Protein AF-A0AA90R0M8-F1 (afdb_monomer_lite)

Structure (mmCIF, N/CA/C/O backbone):
data_AF-A0AA90R0M8-F1
#
_entry.id   AF-A0AA90R0M8-F1
#
loop_
_atom_site.group_PDB
_atom_site.id
_atom_site.type_symbol
_atom_site.label_atom_id
_atom_site.label_alt_id
_atom_site.label_comp_id
_atom_site.label_asym_id
_atom_site.label_entity_id
_atom_site.label_seq_id
_atom_site.pdbx_PDB_ins_code
_atom_site.Cartn_x
_atom_site.Cartn_y
_atom_site.Cartn_z
_atom_site.occupancy
_atom_site.B_iso_or_equiv
_atom_site.auth_seq_id
_atom_site.auth_comp_id
_atom_site.auth_asym_id
_atom_site.auth_atom_id
_atom_site.pdbx_PDB_model_num
ATOM 1 N N . MET A 1 1 ? 25.180 13.025 -12.040 1.00 35.44 1 MET A N 1
ATOM 2 C CA . MET A 1 1 ? 23.880 13.110 -11.343 1.00 35.44 1 MET A CA 1
ATOM 3 C C . MET A 1 1 ? 22.898 12.330 -12.193 1.00 35.44 1 MET A C 1
ATOM 5 O O . MET A 1 1 ? 22.703 12.721 -13.335 1.00 35.44 1 MET A O 1
ATOM 9 N N . SER A 1 2 ? 22.403 11.183 -11.720 1.00 43.75 2 SER A N 1
ATOM 10 C CA . SER A 1 2 ? 21.366 10.444 -12.455 1.00 43.75 2 SER A CA 1
ATOM 11 C C . SER A 1 2 ? 20.156 11.359 -12.592 1.00 43.75 2 SER A C 1
ATOM 13 O O . SER A 1 2 ? 19.743 11.952 -11.593 1.00 43.75 2 SER A O 1
ATOM 15 N N . ALA A 1 3 ? 19.634 11.524 -13.806 1.00 61.41 3 ALA A N 1
ATOM 16 C CA . ALA A 1 3 ? 18.380 12.233 -14.014 1.00 61.41 3 ALA A CA 1
ATOM 17 C C . ALA A 1 3 ? 17.300 11.603 -13.115 1.00 61.41 3 ALA A C 1
ATOM 19 O O . ALA A 1 3 ? 17.295 10.386 -12.912 1.00 61.41 3 ALA A O 1
ATOM 20 N N . ALA A 1 4 ? 16.441 12.434 -12.520 1.00 82.12 4 ALA A N 1
ATOM 21 C CA . ALA A 1 4 ? 15.306 11.942 -11.750 1.00 82.12 4 ALA A CA 1
ATOM 22 C C . ALA A 1 4 ? 14.448 11.039 -12.649 1.00 82.12 4 ALA A C 1
ATOM 24 O O . ALA A 1 4 ? 14.211 11.386 -13.805 1.00 82.12 4 ALA A O 1
ATOM 25 N N . ASN A 1 5 ? 14.009 9.889 -12.129 1.00 84.56 5 ASN A N 1
ATOM 26 C CA . ASN A 1 5 ? 13.200 8.938 -12.886 1.00 84.56 5 ASN A CA 1
ATOM 27 C C . ASN A 1 5 ? 11.913 9.633 -13.385 1.00 84.56 5 ASN A C 1
ATOM 29 O O . ASN A 1 5 ? 11.114 10.072 -12.551 1.00 84.56 5 ASN A O 1
ATOM 33 N N . PRO A 1 6 ? 11.683 9.736 -14.708 1.00 88.38 6 PRO A N 1
ATOM 34 C CA . PRO A 1 6 ? 10.566 10.499 -15.270 1.00 88.38 6 PRO A CA 1
ATOM 35 C C . PRO A 1 6 ? 9.194 9.896 -14.940 1.00 88.38 6 PRO A C 1
ATOM 37 O O . PRO A 1 6 ? 8.172 10.573 -15.061 1.00 88.38 6 PRO A O 1
ATOM 40 N N . HIS A 1 7 ? 9.156 8.630 -14.526 1.00 90.12 7 HIS A N 1
ATOM 41 C CA . HIS A 1 7 ? 7.937 7.913 -14.161 1.00 90.12 7 HIS A CA 1
ATOM 42 C C . HIS A 1 7 ? 7.605 7.999 -12.670 1.00 90.12 7 HIS A C 1
ATOM 44 O O . HIS A 1 7 ? 6.537 7.542 -12.266 1.00 90.12 7 HIS A O 1
ATOM 50 N N . PHE A 1 8 ? 8.485 8.588 -11.855 1.00 90.50 8 PHE A N 1
ATOM 51 C CA . PHE A 1 8 ? 8.239 8.797 -10.434 1.00 90.50 8 PHE A CA 1
ATOM 52 C C . PHE A 1 8 ? 7.763 10.230 -10.170 1.00 90.50 8 PHE A C 1
ATOM 54 O O . PHE A 1 8 ? 8.551 11.168 -10.047 1.00 90.50 8 PHE A O 1
ATOM 61 N N . HIS A 1 9 ? 6.446 10.404 -10.087 1.00 88.62 9 HIS A N 1
ATOM 62 C CA . HIS A 1 9 ? 5.800 11.697 -9.867 1.00 88.62 9 HIS A CA 1
ATOM 63 C C . HIS A 1 9 ? 4.518 11.531 -9.044 1.00 88.62 9 HIS A C 1
ATOM 65 O O . HIS A 1 9 ? 3.974 10.434 -8.974 1.00 88.62 9 HIS A O 1
ATOM 71 N N . ARG A 1 10 ? 3.970 12.622 -8.488 1.00 89.19 10 ARG A N 1
ATOM 72 C CA . ARG A 1 10 ? 2.704 12.600 -7.715 1.00 89.19 10 ARG A CA 1
ATOM 73 C C . ARG A 1 10 ? 2.757 11.625 -6.533 1.00 89.19 10 ARG A C 1
ATOM 75 O O . ARG A 1 10 ? 1.949 10.705 -6.393 1.00 89.19 10 ARG A O 1
ATOM 82 N N . ILE A 1 11 ? 3.772 11.816 -5.695 1.00 89.12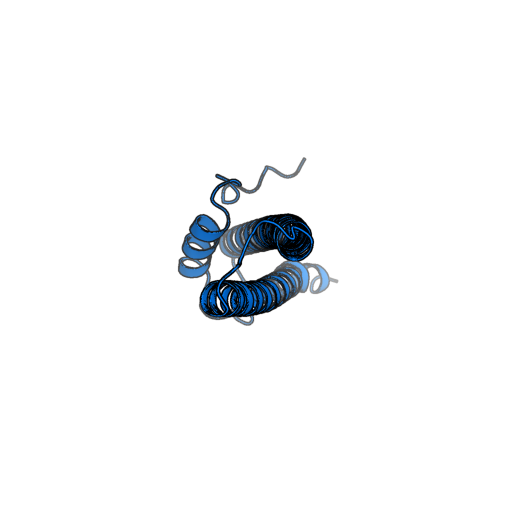 11 ILE A N 1
ATOM 83 C CA . ILE A 1 11 ? 4.112 10.965 -4.547 1.00 89.12 11 ILE A CA 1
ATOM 84 C C . ILE A 1 11 ? 2.920 10.826 -3.585 1.00 89.12 11 ILE A C 1
ATOM 86 O O . ILE A 1 11 ? 2.670 9.748 -3.048 1.00 89.12 11 ILE A O 1
ATOM 90 N N . GLU A 1 12 ? 2.123 11.881 -3.437 1.00 88.88 12 GLU A N 1
ATOM 91 C CA . GLU A 1 12 ? 0.912 11.937 -2.615 1.00 88.88 12 GLU A CA 1
ATOM 92 C C . GLU A 1 12 ? -0.203 10.988 -3.084 1.00 88.88 12 GLU A C 1
ATOM 94 O O . GLU A 1 12 ? -1.098 10.643 -2.313 1.00 88.88 12 GLU A O 1
ATOM 99 N N . ARG A 1 13 ? -0.137 10.519 -4.335 1.00 91.12 13 ARG A N 1
ATOM 100 C CA . ARG A 1 13 ? -1.083 9.567 -4.932 1.00 91.12 13 ARG A CA 1
ATOM 101 C C . ARG A 1 13 ? -0.460 8.192 -5.149 1.00 91.12 13 ARG A C 1
ATOM 103 O O . ARG A 1 13 ? -0.913 7.451 -6.021 1.00 91.12 13 ARG A O 1
ATOM 110 N N . ALA A 1 14 ? 0.543 7.826 -4.351 1.00 92.75 14 ALA A N 1
ATOM 111 C CA . ALA A 1 14 ? 1.309 6.593 -4.525 1.00 92.75 14 ALA A CA 1
ATOM 112 C C . ALA A 1 14 ? 0.488 5.312 -4.792 1.00 92.75 14 ALA A C 1
ATOM 114 O O . ALA A 1 14 ? 0.867 4.592 -5.712 1.00 92.75 14 ALA A O 1
ATOM 115 N N . PRO A 1 15 ? -0.646 5.026 -4.114 1.00 91.69 15 PRO A N 1
ATOM 116 C CA . PRO A 1 15 ? -1.450 3.836 -4.423 1.00 91.69 15 PRO A CA 1
ATOM 117 C C . PRO A 1 15 ? -2.003 3.845 -5.852 1.00 91.69 15 PRO A C 1
ATOM 119 O O . PRO A 1 15 ? -2.021 2.827 -6.543 1.00 91.69 15 PRO A O 1
ATOM 122 N N . TYR A 1 16 ? -2.460 5.017 -6.297 1.00 93.25 16 TYR A N 1
ATOM 123 C CA . TYR A 1 16 ? -3.033 5.209 -7.622 1.00 93.25 16 TYR A CA 1
ATOM 124 C C . TYR A 1 16 ? -1.951 5.109 -8.701 1.00 93.25 16 TYR A C 1
ATOM 126 O O . TYR A 1 16 ? -2.109 4.354 -9.659 1.00 93.25 16 TYR A O 1
ATOM 134 N N . GLU A 1 17 ? -0.840 5.827 -8.520 1.00 95.19 17 GLU A N 1
ATOM 135 C CA . GLU A 1 17 ? 0.271 5.829 -9.478 1.00 95.19 17 GLU A CA 1
ATOM 136 C C . GLU A 1 17 ? 0.926 4.441 -9.574 1.00 95.19 17 GLU A C 1
ATOM 138 O O . GLU A 1 17 ? 1.184 3.966 -10.680 1.00 95.19 17 GLU A O 1
ATOM 143 N N . LEU A 1 18 ? 1.068 3.718 -8.454 1.00 94.12 18 LEU A N 1
ATOM 144 C CA . LEU A 1 18 ? 1.492 2.314 -8.452 1.00 94.12 18 LEU A CA 1
ATOM 145 C C . LEU A 1 18 ? 0.585 1.455 -9.342 1.00 94.12 18 LEU A C 1
ATOM 147 O O . LEU A 1 18 ? 1.070 0.724 -10.205 1.00 94.12 18 LEU A O 1
ATOM 151 N N . GLY A 1 19 ? -0.735 1.571 -9.180 1.00 92.00 19 GLY A N 1
ATOM 152 C CA . GLY A 1 19 ? -1.698 0.845 -10.008 1.00 92.00 19 GLY A CA 1
ATOM 153 C C . GLY A 1 19 ? -1.601 1.192 -11.498 1.00 92.00 19 GLY A C 1
ATOM 154 O O . GLY A 1 19 ? -1.786 0.316 -12.343 1.00 92.00 19 GLY A O 1
ATOM 155 N N . CYS A 1 20 ? -1.291 2.444 -11.838 1.00 93.62 20 CYS A N 1
ATOM 156 C CA . CYS A 1 20 ? -1.047 2.865 -13.218 1.00 93.62 20 CYS A CA 1
ATOM 157 C C . CYS A 1 20 ? 0.247 2.267 -13.789 1.00 93.62 20 CYS A C 1
ATOM 159 O O . CYS A 1 20 ? 0.246 1.803 -14.931 1.00 93.62 20 CYS A O 1
ATOM 161 N N . LEU A 1 21 ? 1.328 2.241 -13.008 1.00 93.88 21 LEU A N 1
ATOM 162 C CA . LEU A 1 21 ? 2.624 1.700 -13.427 1.00 93.88 21 LEU A CA 1
ATOM 163 C C . LEU A 1 21 ? 2.580 0.181 -13.614 1.00 93.88 21 LEU A C 1
ATOM 165 O O . LEU A 1 21 ? 3.051 -0.318 -14.634 1.00 93.88 21 LEU A O 1
ATOM 169 N N . LEU A 1 22 ? 1.931 -0.551 -12.703 1.00 90.69 22 LEU A N 1
ATOM 170 C CA . LEU A 1 22 ? 1.782 -2.010 -12.804 1.00 90.69 22 LEU A CA 1
ATOM 171 C C . LEU A 1 22 ? 1.066 -2.455 -14.087 1.00 90.69 22 LEU A C 1
ATOM 173 O O . LEU A 1 22 ? 1.359 -3.524 -14.609 1.00 90.69 22 LEU A O 1
ATOM 177 N N . ARG A 1 23 ? 0.161 -1.634 -14.635 1.00 90.88 23 ARG A N 1
ATOM 178 C CA . ARG A 1 23 ? -0.510 -1.920 -15.919 1.00 90.88 23 ARG A CA 1
ATOM 179 C C . ARG A 1 23 ? 0.392 -1.728 -17.137 1.00 90.88 23 ARG A C 1
ATOM 181 O O . ARG A 1 23 ? 0.058 -2.221 -18.209 1.00 90.88 23 ARG A O 1
ATOM 188 N N . ARG A 1 24 ? 1.473 -0.959 -16.992 1.00 90.62 24 ARG A N 1
ATOM 189 C CA . ARG A 1 24 ? 2.446 -0.665 -18.055 1.00 90.62 24 ARG A CA 1
ATOM 190 C C . ARG A 1 24 ? 3.644 -1.611 -18.016 1.00 90.62 24 ARG A C 1
ATOM 192 O O . ARG A 1 24 ? 4.355 -1.722 -19.009 1.00 90.62 24 ARG A O 1
ATOM 199 N N . LEU A 1 25 ? 3.868 -2.268 -16.881 1.00 88.31 25 LEU A N 1
ATOM 200 C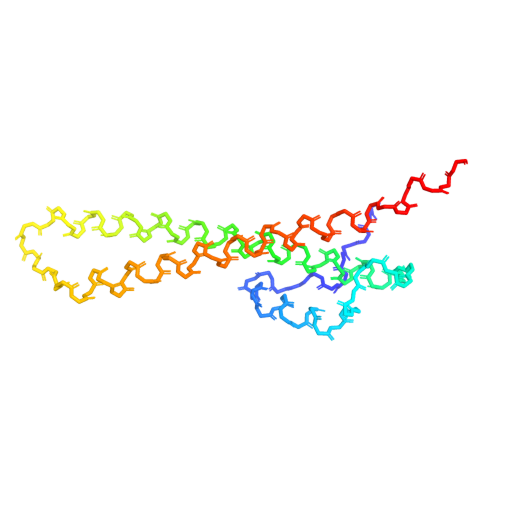 CA . LEU A 1 25 ? 4.904 -3.278 -16.725 1.00 88.31 25 LEU A CA 1
ATOM 201 C C . LEU A 1 25 ? 4.518 -4.590 -17.420 1.00 88.31 25 LEU A C 1
ATOM 203 O O . LEU A 1 25 ? 3.330 -4.902 -17.555 1.00 88.31 25 LEU A O 1
ATOM 207 N N . PRO A 1 26 ? 5.512 -5.380 -17.861 1.00 84.94 26 PRO A N 1
ATOM 208 C CA . PRO A 1 26 ? 5.252 -6.727 -18.336 1.00 84.94 26 PRO A CA 1
ATOM 209 C C . PRO A 1 26 ? 4.644 -7.574 -17.215 1.00 84.94 26 PRO A C 1
ATOM 211 O O . PRO A 1 26 ? 4.881 -7.352 -16.028 1.00 84.94 26 PRO A O 1
ATOM 214 N N . ARG A 1 27 ? 3.864 -8.587 -17.605 1.00 80.44 27 ARG A N 1
ATOM 215 C CA . ARG A 1 27 ? 3.171 -9.478 -16.662 1.00 80.44 27 ARG A CA 1
ATOM 216 C C . ARG A 1 27 ? 4.131 -10.229 -15.734 1.00 80.44 27 ARG A C 1
ATOM 218 O O . ARG A 1 27 ? 3.745 -10.578 -14.623 1.00 80.44 27 ARG A O 1
ATOM 225 N N . TYR A 1 28 ? 5.348 -10.477 -16.204 1.00 79.00 28 TYR A N 1
ATOM 226 C CA . TYR A 1 28 ? 6.415 -11.132 -15.463 1.00 79.00 28 TYR A CA 1
ATOM 227 C C . TYR A 1 28 ? 7.682 -10.293 -15.604 1.00 79.00 28 TYR A C 1
ATOM 229 O O . TYR A 1 28 ? 8.034 -9.896 -16.713 1.00 79.00 28 TYR A O 1
ATOM 237 N N . LEU A 1 29 ? 8.351 -10.023 -14.483 1.00 74.69 29 LEU A N 1
ATOM 238 C CA . LEU A 1 29 ? 9.629 -9.303 -14.459 1.00 74.69 29 LEU A CA 1
ATOM 239 C C . LEU A 1 29 ? 10.831 -10.231 -14.710 1.00 74.69 29 LEU A C 1
ATOM 241 O O . LEU A 1 29 ? 11.964 -9.765 -14.755 1.00 74.69 29 LEU A O 1
ATOM 245 N N . SER A 1 30 ? 10.588 -11.538 -14.837 1.00 70.38 30 SER A N 1
ATOM 246 C CA . SER A 1 30 ? 11.602 -12.589 -14.760 1.00 70.38 30 SER A CA 1
ATOM 247 C C . SER A 1 30 ? 12.168 -13.085 -16.099 1.00 70.38 30 SER A C 1
ATOM 249 O O . SER A 1 30 ? 13.186 -13.767 -16.046 1.00 70.38 30 SER A O 1
ATOM 251 N N . ASP A 1 31 ? 11.567 -12.770 -17.258 1.00 65.12 31 ASP A N 1
ATOM 252 C CA . ASP A 1 31 ? 12.112 -13.052 -18.612 1.00 65.12 31 ASP A CA 1
ATOM 253 C C . ASP A 1 31 ? 11.140 -12.540 -19.712 1.00 65.12 31 ASP A C 1
ATOM 255 O O . ASP A 1 31 ? 9.929 -12.755 -19.553 1.00 65.12 31 ASP A O 1
ATOM 259 N N . PRO A 1 32 ? 11.572 -11.931 -20.846 1.00 68.88 32 PRO A N 1
ATOM 260 C CA . PRO A 1 32 ? 12.933 -11.532 -21.232 1.00 68.88 32 PRO A CA 1
ATOM 261 C C . PRO A 1 32 ? 13.465 -10.322 -20.451 1.00 68.88 32 PRO A C 1
ATOM 263 O O . PRO A 1 32 ? 12.710 -9.649 -19.751 1.00 68.88 32 PRO A O 1
ATOM 266 N N . ALA A 1 33 ? 14.770 -10.053 -20.605 1.00 75.31 33 ALA A N 1
ATOM 267 C CA . ALA A 1 33 ? 15.469 -8.871 -20.093 1.00 75.31 33 ALA A CA 1
ATOM 268 C C . ALA A 1 33 ? 14.621 -7.597 -20.242 1.00 75.31 33 ALA A C 1
ATOM 270 O O . ALA A 1 33 ? 14.178 -7.259 -21.345 1.00 75.31 33 ALA A O 1
ATOM 271 N N . LEU A 1 34 ? 14.395 -6.891 -19.130 1.00 81.25 34 LEU A N 1
ATOM 272 C CA . LEU A 1 34 ? 13.616 -5.653 -19.133 1.00 81.25 34 LEU A CA 1
ATOM 273 C C . LEU A 1 34 ? 14.315 -4.613 -20.014 1.00 81.25 34 LEU A C 1
ATOM 275 O O . LEU A 1 34 ? 15.533 -4.454 -19.930 1.00 81.25 34 LEU A O 1
ATOM 279 N N . THR A 1 35 ? 13.564 -3.865 -20.817 1.00 87.81 35 THR A N 1
ATOM 280 C CA . THR A 1 35 ? 14.101 -2.668 -21.477 1.00 87.81 35 THR A CA 1
ATOM 281 C C . THR A 1 35 ? 14.464 -1.606 -20.437 1.00 87.81 35 THR A C 1
ATOM 283 O O . THR A 1 35 ? 13.996 -1.648 -19.297 1.00 87.81 35 THR A O 1
ATOM 286 N N . ASP A 1 36 ? 15.270 -0.615 -20.816 1.00 87.25 36 ASP A N 1
ATOM 287 C CA . ASP A 1 36 ? 15.623 0.474 -19.897 1.00 87.25 36 ASP A CA 1
ATOM 288 C C . ASP A 1 36 ? 14.385 1.261 -19.438 1.00 87.25 36 ASP A C 1
ATOM 290 O O . ASP A 1 36 ? 14.245 1.539 -18.250 1.00 87.25 36 ASP A O 1
ATOM 294 N N . GLU A 1 37 ? 13.417 1.495 -20.331 1.00 89.50 37 GLU A N 1
ATOM 295 C CA . GLU A 1 37 ? 12.120 2.082 -19.961 1.00 89.50 37 GLU A CA 1
ATOM 296 C C . GLU A 1 37 ? 11.363 1.197 -18.956 1.00 89.50 37 GLU A C 1
ATOM 298 O O . GLU A 1 37 ? 10.816 1.688 -17.970 1.00 89.50 37 GLU A O 1
ATOM 303 N N . GLN A 1 38 ? 11.350 -0.125 -19.149 1.00 89.62 38 GLN A N 1
ATOM 304 C CA . GLN A 1 38 ? 10.698 -1.038 -18.208 1.00 89.62 38 GLN A CA 1
ATOM 305 C C . GLN A 1 38 ? 11.400 -1.069 -16.847 1.00 89.62 38 GLN A C 1
ATOM 307 O O . GLN A 1 38 ? 10.722 -1.179 -15.825 1.00 89.62 38 GLN A O 1
ATOM 312 N N . ARG A 1 39 ? 12.729 -0.923 -16.808 1.00 88.75 39 ARG A N 1
ATOM 313 C CA . ARG A 1 39 ? 13.485 -0.758 -15.558 1.00 88.75 39 ARG A CA 1
ATOM 314 C C . ARG A 1 39 ? 13.130 0.544 -14.852 1.00 88.75 39 ARG A C 1
ATOM 316 O O . ARG A 1 39 ? 12.928 0.531 -13.641 1.00 88.75 39 ARG A O 1
ATOM 323 N N . GLU A 1 40 ? 13.007 1.649 -15.583 1.00 91.50 40 GLU A N 1
ATOM 324 C CA . GLU A 1 40 ? 12.572 2.927 -15.012 1.00 91.50 40 GLU A CA 1
ATOM 325 C C . GLU A 1 40 ? 11.133 2.847 -14.480 1.00 91.50 40 GLU A C 1
ATOM 327 O O . GLU A 1 40 ? 10.863 3.292 -13.362 1.00 91.50 40 GLU A O 1
ATOM 332 N N . LEU A 1 41 ? 10.215 2.213 -15.213 1.00 93.00 41 LEU A N 1
ATOM 333 C CA . LEU A 1 41 ? 8.845 1.969 -14.747 1.00 93.00 41 LEU A CA 1
ATOM 334 C C . LEU A 1 41 ? 8.813 1.089 -13.494 1.00 93.00 41 LEU A C 1
ATOM 336 O O . LEU A 1 41 ? 8.067 1.382 -12.557 1.00 93.00 41 LEU A O 1
ATOM 340 N N . ALA A 1 42 ? 9.628 0.033 -13.460 1.00 91.19 42 ALA A N 1
ATOM 341 C CA . ALA A 1 42 ? 9.725 -0.863 -12.318 1.00 91.19 42 ALA A CA 1
ATOM 342 C C . ALA A 1 42 ? 10.287 -0.118 -11.102 1.00 91.19 42 ALA A C 1
ATOM 344 O O . ALA A 1 42 ? 9.697 -0.189 -10.028 1.00 91.19 42 ALA A O 1
ATOM 345 N N . ALA A 1 43 ? 11.346 0.680 -11.276 1.00 91.69 43 ALA A N 1
ATOM 346 C CA . ALA A 1 43 ? 11.923 1.494 -10.207 1.00 91.69 43 ALA A CA 1
ATOM 347 C C . ALA A 1 43 ? 10.894 2.481 -9.642 1.00 91.69 43 ALA A C 1
ATOM 349 O O . ALA A 1 43 ? 10.723 2.583 -8.427 1.00 91.69 43 ALA A O 1
ATOM 350 N N . ALA A 1 44 ? 10.154 3.171 -10.514 1.00 93.69 44 ALA A N 1
ATOM 351 C CA . ALA A 1 44 ? 9.092 4.079 -10.093 1.00 93.69 44 ALA A CA 1
ATOM 352 C C . ALA A 1 44 ? 7.989 3.339 -9.316 1.00 93.69 44 ALA A C 1
ATOM 354 O O . ALA A 1 44 ? 7.530 3.831 -8.283 1.00 93.69 44 ALA A O 1
ATOM 355 N N . ALA A 1 45 ? 7.601 2.136 -9.757 1.00 93.69 45 ALA A N 1
ATOM 356 C CA . ALA A 1 45 ? 6.639 1.299 -9.044 1.00 93.69 45 ALA A CA 1
ATOM 357 C C . ALA A 1 45 ? 7.172 0.885 -7.663 1.00 93.69 45 ALA A C 1
ATOM 359 O O . ALA A 1 45 ? 6.449 0.997 -6.673 1.00 93.69 45 ALA A O 1
ATOM 360 N N . GLY A 1 46 ? 8.445 0.494 -7.569 1.00 92.50 46 GLY A N 1
ATOM 361 C CA . GLY A 1 46 ? 9.120 0.198 -6.306 1.00 92.50 46 GLY A CA 1
ATOM 362 C C . GLY A 1 46 ? 9.117 1.389 -5.345 1.00 92.50 46 GLY A C 1
ATOM 363 O O . GLY A 1 46 ? 8.783 1.228 -4.170 1.00 92.50 46 GLY A O 1
ATOM 364 N N . HIS A 1 47 ? 9.405 2.596 -5.838 1.00 93.38 47 HIS A N 1
ATOM 365 C CA . HIS A 1 47 ? 9.359 3.817 -5.030 1.00 93.38 47 HIS A CA 1
ATOM 366 C C . HIS A 1 47 ? 7.939 4.166 -4.565 1.00 93.38 47 HIS A C 1
ATOM 368 O O . HIS A 1 47 ? 7.746 4.506 -3.397 1.00 93.38 47 HIS A O 1
ATOM 374 N N . HIS A 1 48 ? 6.929 4.042 -5.431 1.00 94.88 48 HIS A N 1
ATOM 375 C CA . HIS A 1 48 ? 5.537 4.252 -5.029 1.00 94.88 48 HIS A CA 1
ATOM 376 C C . HIS A 1 48 ? 5.052 3.198 -4.027 1.00 94.88 48 HIS A C 1
ATOM 378 O O . HIS A 1 48 ? 4.358 3.557 -3.077 1.00 94.88 48 HIS A O 1
ATOM 384 N N . ALA A 1 49 ? 5.445 1.931 -4.182 1.00 93.88 49 ALA A N 1
ATOM 385 C CA . ALA A 1 49 ? 5.132 0.881 -3.217 1.00 93.88 49 ALA A CA 1
ATOM 386 C C . ALA A 1 49 ? 5.750 1.180 -1.844 1.00 93.88 49 ALA A C 1
ATOM 388 O O . ALA A 1 49 ? 5.043 1.144 -0.840 1.00 93.88 49 ALA A O 1
ATOM 389 N N . SER A 1 50 ? 7.026 1.574 -1.808 1.00 92.50 50 SER A N 1
ATOM 390 C CA . SER A 1 50 ? 7.718 1.971 -0.576 1.00 92.50 50 SER A CA 1
ATOM 391 C C . SER A 1 50 ? 7.055 3.179 0.102 1.00 92.50 50 SER A C 1
ATOM 393 O O . SER A 1 50 ? 6.732 3.131 1.292 1.00 92.50 50 SER A O 1
ATOM 395 N N . ASN A 1 51 ? 6.745 4.234 -0.660 1.00 92.25 51 ASN A N 1
ATOM 396 C CA . ASN A 1 51 ? 6.062 5.413 -0.124 1.00 92.25 51 ASN A CA 1
ATOM 397 C C . ASN A 1 51 ? 4.651 5.091 0.400 1.00 92.25 51 ASN A C 1
ATOM 399 O O . ASN A 1 51 ? 4.219 5.619 1.430 1.00 92.25 51 ASN A O 1
ATOM 403 N N . TYR A 1 52 ? 3.929 4.204 -0.290 1.00 93.56 52 TYR A N 1
ATOM 404 C CA . TYR A 1 52 ? 2.616 3.764 0.160 1.00 93.56 52 TYR A CA 1
ATOM 405 C C . TYR A 1 52 ? 2.718 2.947 1.454 1.00 93.56 52 TYR A C 1
ATOM 407 O O . TYR A 1 52 ? 1.997 3.242 2.408 1.00 93.56 52 TYR A O 1
ATOM 415 N N . SER A 1 53 ? 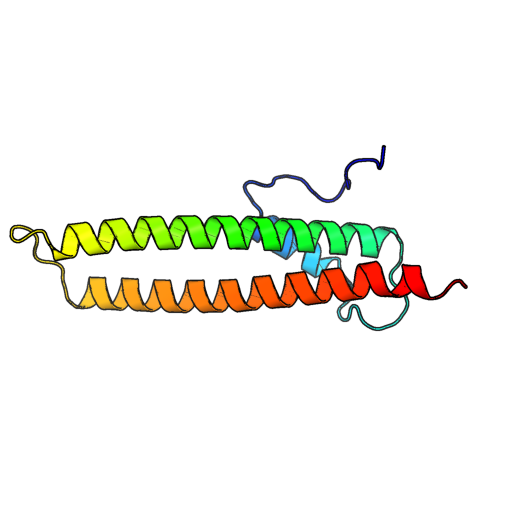3.660 2.005 1.543 1.00 93.06 53 SER A N 1
ATOM 416 C CA . SER A 1 53 ? 3.914 1.246 2.772 1.00 93.06 53 SER A CA 1
ATOM 417 C C . SER A 1 53 ? 4.230 2.156 3.958 1.00 93.06 53 SER A C 1
ATOM 419 O O . SER A 1 53 ? 3.636 2.002 5.025 1.00 93.06 53 SER A O 1
ATOM 421 N N . ALA A 1 54 ? 5.109 3.146 3.775 1.00 91.56 54 ALA A N 1
ATOM 422 C CA . ALA A 1 54 ? 5.441 4.111 4.822 1.00 91.56 54 ALA A CA 1
ATOM 423 C C . ALA A 1 54 ? 4.202 4.893 5.297 1.00 91.56 54 ALA A C 1
ATOM 425 O O . ALA A 1 54 ? 3.971 5.038 6.498 1.00 91.56 54 ALA A O 1
ATOM 426 N N . SER A 1 55 ? 3.366 5.335 4.354 1.00 90.94 55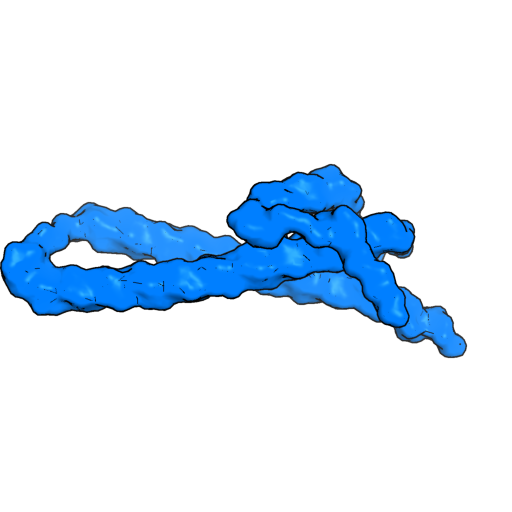 SER A N 1
ATOM 427 C CA . SER A 1 55 ? 2.129 6.064 4.657 1.00 90.94 55 SER A CA 1
ATOM 428 C C . SER A 1 55 ? 1.112 5.197 5.408 1.00 90.94 55 SER A C 1
ATOM 430 O O . SER A 1 55 ? 0.481 5.667 6.356 1.00 90.94 55 SER A O 1
ATOM 432 N N . LEU A 1 56 ? 0.969 3.922 5.026 1.00 92.12 56 LEU A N 1
ATOM 433 C CA . LEU A 1 56 ? 0.088 2.973 5.712 1.00 92.12 56 LEU A CA 1
ATOM 434 C C . LEU A 1 56 ? 0.558 2.675 7.135 1.00 92.12 56 LEU A C 1
ATOM 436 O O . LEU A 1 56 ? -0.270 2.643 8.043 1.00 92.12 56 LEU A O 1
ATOM 440 N N . LEU A 1 57 ? 1.864 2.491 7.346 1.00 92.06 57 LEU A N 1
ATOM 441 C CA . LEU A 1 57 ? 2.430 2.272 8.679 1.00 92.06 57 LEU A CA 1
ATOM 442 C C . LEU A 1 57 ? 2.179 3.471 9.598 1.00 92.06 57 LEU A C 1
ATOM 444 O O . LEU A 1 57 ? 1.667 3.293 10.702 1.00 92.06 57 LEU A O 1
ATOM 448 N N . ALA A 1 58 ? 2.452 4.689 9.122 1.00 90.44 58 ALA A N 1
ATOM 449 C CA . ALA A 1 58 ? 2.175 5.907 9.883 1.00 90.44 58 ALA A CA 1
ATOM 450 C C . ALA A 1 58 ? 0.674 6.063 10.199 1.00 90.44 58 ALA A C 1
ATOM 452 O O . ALA A 1 58 ? 0.296 6.438 11.314 1.00 90.44 58 ALA A O 1
ATOM 453 N N . GLY A 1 59 ? -0.194 5.737 9.235 1.00 90.06 59 GLY A N 1
ATOM 454 C CA . GLY A 1 59 ? -1.645 5.733 9.419 1.00 90.06 59 GLY A CA 1
ATOM 455 C C . GLY A 1 59 ? -2.111 4.718 10.466 1.00 90.06 59 GLY A C 1
ATOM 456 O O . GLY A 1 59 ? -2.905 5.071 11.338 1.00 90.06 59 GLY A O 1
ATOM 457 N N . LEU A 1 60 ? -1.585 3.490 10.428 1.00 92.31 60 LEU A N 1
ATOM 458 C CA . LEU A 1 60 ? -1.874 2.440 11.411 1.00 92.31 60 LEU A CA 1
ATOM 459 C C . LEU A 1 60 ? -1.427 2.832 12.821 1.00 92.31 60 LEU A C 1
ATOM 461 O O . LEU A 1 60 ? -2.165 2.607 13.777 1.00 92.31 60 LEU A O 1
ATOM 465 N N . GLU A 1 61 ? -0.255 3.449 12.956 1.00 89.31 61 GLU A N 1
ATOM 466 C CA . GLU A 1 61 ? 0.246 3.925 14.246 1.00 89.31 61 GLU A CA 1
ATOM 467 C C . GLU A 1 61 ? -0.661 5.021 14.832 1.00 89.31 61 GLU A C 1
ATOM 469 O O . GLU A 1 61 ? -1.024 4.987 16.010 1.00 89.31 61 GLU A O 1
ATOM 474 N N . SER A 1 62 ? -1.082 5.972 13.992 1.00 91.25 62 SER A N 1
ATOM 475 C CA . SER A 1 62 ? -2.019 7.027 14.387 1.00 91.25 62 SER A CA 1
ATOM 476 C C . SER A 1 62 ? -3.384 6.464 14.784 1.00 91.25 62 SER A C 1
ATOM 478 O O . SER A 1 62 ? -3.918 6.815 15.837 1.00 91.25 62 SER A O 1
ATOM 480 N N . LEU A 1 63 ? -3.917 5.534 13.990 1.00 90.81 63 LEU A N 1
ATOM 481 C CA . LEU A 1 63 ? -5.165 4.839 14.285 1.00 90.81 63 LEU A CA 1
ATOM 482 C C . LEU A 1 63 ? -5.080 4.075 15.613 1.00 90.81 63 LEU A C 1
ATOM 484 O O . LEU A 1 63 ? -5.992 4.174 16.430 1.00 90.81 63 LEU A O 1
ATOM 488 N N . GLY A 1 64 ? -3.973 3.371 15.861 1.00 87.62 64 GLY A N 1
ATOM 489 C CA . GLY A 1 64 ? -3.731 2.667 17.119 1.00 87.62 64 GLY A CA 1
ATOM 490 C C . GLY A 1 64 ? -3.796 3.598 18.330 1.00 87.62 64 GLY A C 1
ATOM 491 O O . GLY A 1 64 ? -4.462 3.275 19.313 1.00 87.62 64 GLY A O 1
ATOM 492 N N . ARG A 1 65 ? -3.187 4.790 18.243 1.00 89.19 65 ARG A N 1
ATOM 493 C CA . ARG A 1 65 ? -3.282 5.812 19.302 1.00 89.19 65 ARG A CA 1
ATOM 494 C C . ARG A 1 65 ? -4.715 6.290 19.533 1.00 89.19 65 ARG A C 1
ATOM 496 O O . ARG A 1 65 ? -5.116 6.439 20.684 1.00 89.19 65 ARG A O 1
ATOM 503 N N . VAL A 1 66 ? -5.480 6.519 18.465 1.00 88.81 66 VAL A N 1
ATOM 504 C CA . VAL A 1 66 ? -6.885 6.954 18.564 1.00 88.81 66 VAL A CA 1
ATOM 505 C C . VAL A 1 66 ? -7.744 5.877 19.223 1.00 88.81 66 VAL A C 1
ATOM 507 O O . VAL A 1 66 ? -8.479 6.183 20.159 1.00 88.81 66 VAL A O 1
ATOM 510 N N . ILE A 1 67 ? -7.615 4.618 18.793 1.00 87.56 67 ILE A N 1
ATOM 511 C CA . ILE A 1 67 ? -8.352 3.488 19.381 1.00 87.56 67 ILE A CA 1
ATOM 512 C C . ILE A 1 67 ? -8.002 3.334 20.858 1.00 87.56 67 ILE A C 1
ATOM 514 O O . ILE A 1 67 ? -8.895 3.171 21.683 1.00 87.56 67 ILE A O 1
ATOM 518 N N . TRP A 1 68 ? -6.715 3.406 21.199 1.00 85.38 68 TRP A N 1
ATOM 519 C CA . TRP A 1 68 ? -6.259 3.313 22.582 1.00 85.38 68 TRP A CA 1
ATOM 520 C C . TRP A 1 68 ? -6.849 4.431 23.446 1.00 85.38 68 TRP A C 1
ATOM 522 O O . TRP A 1 68 ? -7.388 4.166 24.517 1.00 85.38 68 TRP A O 1
ATOM 532 N N . SER A 1 69 ? -6.814 5.673 22.955 1.00 86.38 69 SER A N 1
ATOM 533 C CA . SER A 1 69 ? -7.420 6.813 23.647 1.00 86.38 69 SER A CA 1
ATOM 534 C C . SER A 1 69 ? -8.928 6.647 23.833 1.00 86.38 69 SER A C 1
ATOM 536 O O . SER A 1 69 ? -9.441 6.999 24.890 1.00 86.38 69 SER A O 1
ATOM 538 N N . ALA A 1 70 ? -9.637 6.124 22.829 1.00 85.25 70 ALA A N 1
ATOM 539 C CA . ALA A 1 70 ? -11.073 5.873 22.916 1.00 85.25 70 ALA A CA 1
ATOM 540 C C . ALA A 1 70 ? -11.397 4.738 23.900 1.00 85.25 70 ALA A C 1
ATOM 542 O O . ALA A 1 70 ? -12.337 4.852 24.675 1.00 85.25 70 ALA A O 1
ATOM 543 N N . ALA A 1 71 ? -10.597 3.668 23.912 1.00 81.94 71 ALA A N 1
ATOM 544 C CA . ALA A 1 71 ? -10.786 2.526 24.806 1.00 81.94 71 ALA A CA 1
ATOM 545 C C . ALA A 1 71 ? -10.573 2.872 26.289 1.00 81.94 71 ALA A C 1
ATOM 547 O O . ALA A 1 71 ? -11.148 2.217 27.154 1.00 81.94 71 ALA A O 1
ATOM 548 N N . LEU A 1 72 ? -9.749 3.882 26.583 1.00 85.56 72 LEU A N 1
ATOM 549 C CA . LEU A 1 72 ? -9.510 4.378 27.942 1.00 85.56 72 LEU A CA 1
ATOM 550 C C . LEU A 1 72 ? -10.491 5.477 28.378 1.00 85.56 72 LEU A C 1
ATOM 552 O O . LEU A 1 72 ? -10.417 5.932 29.517 1.00 85.56 72 LEU A O 1
ATOM 556 N N . ASN A 1 73 ? -11.382 5.930 27.493 1.00 86.31 73 ASN A N 1
ATOM 557 C CA . ASN A 1 73 ? -12.359 6.958 27.821 1.00 86.31 73 ASN A CA 1
ATOM 558 C C . ASN A 1 73 ? -13.628 6.325 28.413 1.00 86.31 73 ASN A C 1
ATOM 560 O O . ASN A 1 73 ? -14.481 5.827 27.681 1.00 86.31 73 ASN A O 1
ATOM 564 N N . GLU A 1 74 ? -13.770 6.382 29.737 1.00 81.25 74 GLU A N 1
ATOM 565 C CA . GLU A 1 74 ? -14.918 5.813 30.461 1.00 81.25 74 GLU A CA 1
ATOM 566 C C . GLU A 1 74 ? -16.262 6.483 30.112 1.00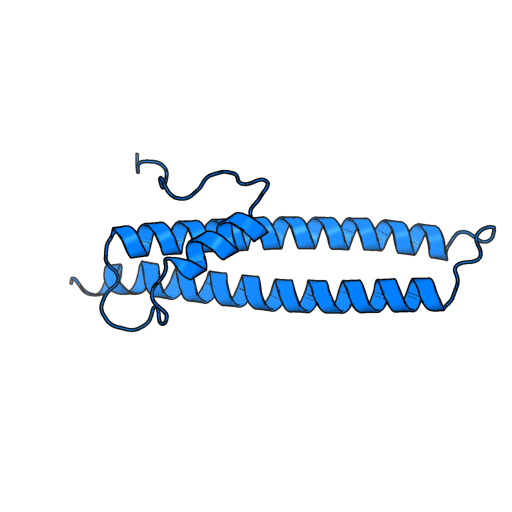 81.25 74 GLU A C 1
ATOM 568 O O . GLU A 1 74 ? -17.314 5.857 30.247 1.00 81.25 74 GLU A O 1
ATOM 573 N N . GLU A 1 75 ? -16.248 7.728 29.623 1.00 87.75 75 GLU A N 1
ATOM 574 C CA . GLU A 1 75 ? -17.458 8.450 29.203 1.00 87.75 75 GLU A CA 1
ATOM 575 C C . GLU A 1 75 ? -17.954 8.012 27.817 1.00 87.75 75 GLU A C 1
ATOM 577 O O . GLU A 1 75 ? -19.103 8.269 27.447 1.00 87.75 75 GLU A O 1
ATOM 582 N N . GLN A 1 76 ? -17.100 7.348 27.035 1.00 78.81 76 GLN A N 1
ATOM 583 C CA . GLN A 1 76 ? -17.375 7.016 25.646 1.00 78.81 76 GLN A CA 1
ATOM 584 C C . GLN A 1 76 ? -17.685 5.530 25.490 1.00 78.81 76 GLN A C 1
ATOM 586 O O . GLN A 1 76 ? -16.811 4.669 25.540 1.00 78.81 76 GLN A O 1
ATOM 591 N N . GLN A 1 77 ? -18.956 5.218 25.238 1.00 78.94 77 GLN A N 1
ATOM 592 C CA . GLN A 1 77 ? -19.348 3.859 24.881 1.00 78.94 77 GLN A CA 1
ATOM 593 C C . GLN A 1 77 ? -19.069 3.615 23.400 1.00 78.94 77 GLN A C 1
ATOM 595 O O . GLN A 1 77 ? -19.740 4.167 22.532 1.00 78.94 77 GLN A O 1
ATOM 600 N N . VAL A 1 78 ? -18.063 2.793 23.118 1.00 80.19 78 VAL A N 1
ATOM 601 C CA . VAL A 1 78 ? -17.760 2.333 21.759 1.00 80.19 78 VAL A CA 1
ATOM 602 C C . VAL A 1 78 ? -18.548 1.056 21.486 1.00 80.19 78 VAL A C 1
ATOM 604 O O . VAL A 1 78 ? -18.507 0.108 22.279 1.00 80.19 78 VAL A O 1
ATOM 607 N N . GLU A 1 79 ? -19.269 1.002 20.366 1.00 83.19 79 GLU A N 1
ATOM 608 C CA . GLU A 1 79 ? -20.022 -0.196 20.018 1.00 83.19 79 GLU A CA 1
ATOM 609 C C . GLU A 1 79 ? -19.085 -1.344 19.619 1.00 83.19 79 GLU A C 1
ATOM 611 O O . GLU A 1 79 ? -18.049 -1.165 18.977 1.00 83.19 79 GLU A O 1
ATOM 616 N N . ARG A 1 80 ? -19.480 -2.583 19.941 1.00 78.56 80 ARG A N 1
ATOM 617 C CA . ARG A 1 80 ? -18.723 -3.782 19.530 1.00 78.56 80 ARG A CA 1
ATOM 618 C C . ARG A 1 80 ? -18.549 -3.867 18.012 1.00 78.56 80 ARG A C 1
ATOM 620 O O . ARG A 1 80 ? -17.561 -4.427 17.546 1.00 78.56 80 ARG A O 1
ATOM 627 N N . ARG A 1 81 ? -19.515 -3.333 17.258 1.00 83.19 81 ARG A N 1
ATOM 628 C CA . ARG A 1 81 ? -19.471 -3.272 15.798 1.00 83.19 81 ARG A CA 1
ATOM 629 C C . ARG A 1 81 ? -18.348 -2.361 15.308 1.00 83.19 81 ARG A C 1
ATOM 631 O O . ARG A 1 81 ? -17.586 -2.791 14.453 1.00 83.19 81 ARG A O 1
ATOM 638 N N . ASP A 1 82 ? -18.187 -1.183 15.904 1.00 85.25 82 ASP A N 1
ATOM 639 C CA . ASP A 1 82 ? -17.123 -0.245 15.531 1.00 85.25 82 ASP A CA 1
ATOM 640 C C . ASP A 1 82 ? -15.739 -0.868 15.753 1.00 85.25 82 ASP A C 1
ATOM 642 O O . ASP A 1 82 ? -14.865 -0.785 14.892 1.00 85.25 82 ASP A O 1
ATOM 646 N N . PHE A 1 83 ? -15.549 -1.584 16.869 1.00 83.12 83 PHE A N 1
ATOM 647 C CA . PHE A 1 83 ? -14.313 -2.336 17.109 1.00 83.12 83 PHE A CA 1
ATOM 648 C C . PHE A 1 83 ? -14.075 -3.446 16.080 1.00 83.12 83 PHE A C 1
ATOM 650 O O . PHE A 1 83 ? -12.935 -3.646 15.656 1.00 83.12 83 PHE A O 1
ATOM 657 N N . ALA A 1 84 ? -15.122 -4.170 15.680 1.00 82.06 84 ALA A N 1
ATOM 658 C CA . ALA A 1 84 ? -15.013 -5.208 14.659 1.00 82.06 84 ALA A CA 1
ATOM 659 C C . ALA A 1 84 ? -14.641 -4.615 13.290 1.00 82.06 84 ALA A C 1
ATOM 661 O O . ALA A 1 84 ? -13.731 -5.125 12.634 1.00 82.06 84 ALA A O 1
ATOM 662 N N . ASP A 1 85 ? -15.280 -3.512 12.897 1.00 87.12 85 ASP A N 1
ATOM 663 C CA . ASP A 1 85 ? -15.024 -2.817 11.632 1.00 87.12 85 ASP A CA 1
ATOM 664 C C . ASP A 1 85 ? -13.587 -2.263 11.588 1.00 87.12 85 ASP A C 1
ATOM 666 O O . ASP A 1 85 ? -12.861 -2.445 10.605 1.00 87.12 85 ASP A O 1
ATOM 670 N N . VAL A 1 86 ? -13.120 -1.672 12.691 1.00 89.25 86 VAL A N 1
ATOM 671 C CA . VAL A 1 86 ? -11.734 -1.206 12.840 1.00 89.25 86 VAL A CA 1
ATOM 672 C C . VAL A 1 86 ? -10.738 -2.369 12.811 1.00 89.25 86 VAL A C 1
ATOM 674 O O . VAL A 1 86 ? -9.721 -2.288 12.118 1.00 89.25 86 VAL A O 1
ATOM 677 N N . GLY A 1 87 ? -11.022 -3.468 13.513 1.00 86.69 87 GLY A N 1
ATOM 678 C CA . GLY A 1 87 ? -10.183 -4.668 13.495 1.00 86.69 87 GLY A CA 1
ATOM 679 C C . GLY A 1 87 ? -10.045 -5.260 12.090 1.00 86.69 87 GLY A C 1
ATOM 680 O O . GLY A 1 87 ? -8.936 -5.573 11.648 1.00 86.69 87 GLY A O 1
ATOM 681 N N . GLN A 1 88 ? -11.151 -5.333 11.346 1.00 90.50 88 GLN A N 1
ATOM 682 C CA . GLN A 1 88 ? -11.163 -5.775 9.952 1.00 90.50 88 GLN A CA 1
ATOM 683 C C . GLN A 1 88 ? -10.354 -4.836 9.044 1.00 90.50 88 GLN A C 1
ATOM 685 O O . GLN A 1 88 ? -9.620 -5.296 8.158 1.00 90.50 88 GLN A O 1
ATOM 690 N N . MET A 1 89 ? -10.446 -3.524 9.269 1.00 91.75 89 MET A N 1
ATOM 691 C CA . MET A 1 89 ? -9.655 -2.537 8.535 1.00 91.75 89 MET A CA 1
ATOM 692 C C . MET A 1 89 ? -8.154 -2.727 8.788 1.00 91.75 89 MET A C 1
ATOM 694 O O . MET A 1 89 ? -7.387 -2.805 7.830 1.00 91.75 89 MET A O 1
ATOM 698 N N . VAL A 1 90 ? -7.730 -2.886 10.047 1.00 91.81 90 VAL A N 1
ATOM 699 C CA . VAL A 1 90 ? -6.320 -3.140 10.402 1.00 91.81 90 VAL A CA 1
ATOM 700 C C . VAL A 1 90 ? -5.798 -4.414 9.733 1.00 91.81 90 VAL A C 1
ATOM 702 O O . VAL A 1 90 ? -4.722 -4.388 9.134 1.00 91.81 90 VAL A O 1
ATOM 705 N N . ALA A 1 91 ? -6.567 -5.507 9.758 1.00 89.38 91 ALA A N 1
ATOM 706 C CA . ALA A 1 91 ? -6.194 -6.757 9.089 1.00 89.38 91 ALA A CA 1
ATOM 707 C C . ALA A 1 91 ? -6.018 -6.580 7.567 1.00 89.38 91 ALA A C 1
ATOM 709 O O . ALA A 1 91 ? -5.079 -7.112 6.961 1.00 89.38 91 ALA A O 1
ATOM 710 N N . THR A 1 92 ? -6.890 -5.782 6.947 1.00 92.25 92 THR A N 1
ATOM 711 C CA . THR A 1 92 ? -6.815 -5.460 5.515 1.00 92.25 92 THR A CA 1
ATOM 712 C C . THR A 1 92 ? -5.560 -4.646 5.195 1.00 92.25 92 THR A C 1
ATOM 714 O O . THR A 1 92 ? -4.826 -4.986 4.265 1.00 92.25 92 THR A O 1
ATOM 717 N N . LEU A 1 93 ? -5.262 -3.614 5.991 1.00 91.38 93 LEU A N 1
ATOM 718 C CA . LEU A 1 93 ? -4.063 -2.786 5.828 1.00 91.38 93 LEU A CA 1
ATOM 719 C C . LEU A 1 93 ? -2.772 -3.592 6.031 1.00 91.38 93 LEU A C 1
ATOM 721 O O . LEU A 1 93 ? -1.818 -3.423 5.273 1.00 91.38 93 LEU A O 1
ATOM 725 N N . ALA A 1 94 ? -2.750 -4.516 6.996 1.00 90.38 94 ALA A N 1
ATOM 726 C CA . ALA A 1 94 ? -1.619 -5.416 7.210 1.00 90.38 94 ALA A CA 1
ATOM 727 C C . ALA A 1 94 ? -1.355 -6.313 5.988 1.00 90.38 94 ALA A C 1
ATOM 729 O O . ALA A 1 94 ? -0.210 -6.470 5.565 1.00 90.38 94 ALA A O 1
ATOM 730 N N . THR A 1 95 ? -2.413 -6.848 5.373 1.00 92.38 95 THR A N 1
ATOM 731 C CA . THR A 1 95 ? -2.301 -7.659 4.148 1.00 92.38 95 THR A CA 1
ATOM 732 C C . THR A 1 95 ? -1.782 -6.827 2.969 1.00 92.38 95 THR A C 1
ATOM 734 O O . THR A 1 95 ? -0.925 -7.281 2.210 1.00 92.38 95 THR A O 1
ATOM 737 N N . GLN A 1 96 ? -2.243 -5.579 2.829 1.00 91.88 96 GLN A N 1
ATOM 738 C CA . GLN A 1 96 ? -1.733 -4.658 1.807 1.00 91.88 96 GLN A CA 1
ATOM 739 C C . GLN A 1 96 ? -0.245 -4.349 2.013 1.00 91.88 96 GLN A C 1
ATOM 741 O O . GLN A 1 96 ? 0.522 -4.396 1.055 1.00 91.88 96 GLN A O 1
ATOM 746 N N . LEU A 1 97 ? 0.184 -4.105 3.255 1.00 92.00 97 LEU A N 1
ATOM 747 C CA . LEU A 1 97 ? 1.594 -3.894 3.594 1.00 92.00 97 LEU A CA 1
ATOM 748 C C . LEU A 1 97 ? 2.473 -5.094 3.232 1.00 92.00 97 LEU A C 1
ATOM 750 O O . LEU A 1 97 ? 3.549 -4.912 2.664 1.00 92.00 97 LEU A O 1
ATOM 754 N N . GLN A 1 98 ? 2.014 -6.317 3.517 1.00 90.25 98 GLN A N 1
ATOM 755 C CA . GLN A 1 98 ? 2.725 -7.536 3.119 1.00 90.25 98 GLN A CA 1
ATOM 756 C C . GLN A 1 98 ? 2.925 -7.594 1.602 1.00 90.25 98 GLN A C 1
ATOM 758 O O . GLN A 1 98 ? 4.041 -7.831 1.141 1.00 90.25 98 GLN A O 1
ATOM 763 N N . TYR A 1 99 ? 1.868 -7.321 0.832 1.00 92.38 99 TYR A N 1
ATOM 764 C CA . TYR A 1 99 ? 1.947 -7.293 -0.626 1.00 92.38 99 TYR A CA 1
ATOM 765 C C . TYR A 1 99 ? 2.914 -6.219 -1.139 1.00 92.38 99 TYR A C 1
ATOM 767 O O . TYR A 1 99 ? 3.732 -6.502 -2.009 1.00 92.38 99 TYR A O 1
ATOM 775 N N . LEU A 1 100 ? 2.852 -4.999 -0.600 1.00 92.88 100 LEU A N 1
ATOM 776 C CA . LEU A 1 100 ? 3.723 -3.904 -1.032 1.00 92.88 100 LEU A CA 1
ATOM 777 C C . LEU A 1 100 ? 5.197 -4.188 -0.728 1.00 92.88 100 LEU A C 1
ATOM 779 O O . LEU A 1 100 ? 6.049 -3.921 -1.572 1.00 92.88 100 LEU A O 1
ATOM 783 N N . ASN A 1 101 ? 5.496 -4.766 0.438 1.00 89.12 101 ASN A N 1
ATOM 784 C CA . ASN A 1 101 ? 6.858 -5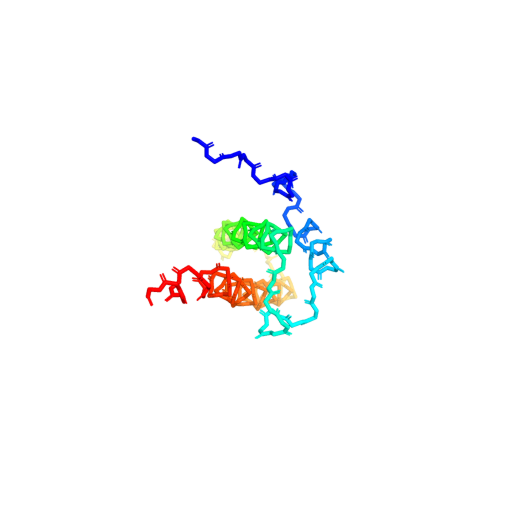.160 0.799 1.00 89.12 101 ASN A CA 1
ATOM 785 C C . ASN A 1 101 ? 7.376 -6.291 -0.096 1.00 89.12 101 ASN A C 1
ATOM 787 O O . ASN A 1 101 ? 8.518 -6.235 -0.550 1.00 89.12 101 ASN A O 1
ATOM 791 N N . TYR A 1 102 ? 6.530 -7.285 -0.386 1.00 89.69 102 TYR A N 1
ATOM 792 C CA . TYR A 1 102 ? 6.847 -8.344 -1.343 1.00 89.69 102 TYR A CA 1
ATOM 793 C C . TYR A 1 102 ? 7.144 -7.768 -2.734 1.00 89.69 102 TYR A C 1
ATOM 795 O O . TYR A 1 102 ? 8.206 -8.025 -3.293 1.00 89.69 102 TYR A O 1
ATOM 803 N N . LEU A 1 103 ? 6.248 -6.928 -3.261 1.00 89.06 103 LEU A N 1
ATOM 804 C CA . LEU A 1 103 ? 6.401 -6.300 -4.571 1.00 89.06 103 LEU A CA 1
ATOM 805 C C . LEU A 1 103 ? 7.662 -5.436 -4.650 1.00 89.06 103 LEU A C 1
ATOM 807 O O . LEU A 1 103 ? 8.384 -5.501 -5.640 1.00 89.06 103 LEU A O 1
ATOM 811 N N . HIS A 1 104 ? 7.931 -4.630 -3.622 1.00 87.06 104 HIS A N 1
ATOM 812 C CA . HIS A 1 104 ? 9.138 -3.812 -3.567 1.00 87.06 104 HIS A CA 1
ATOM 813 C C . HIS A 1 104 ? 10.401 -4.685 -3.617 1.00 87.06 104 HIS A C 1
ATOM 815 O O . HIS A 1 104 ? 11.286 -4.417 -4.425 1.00 87.06 104 HIS A O 1
ATOM 821 N N . GLY A 1 105 ? 10.451 -5.770 -2.835 1.00 85.31 105 GLY A N 1
ATOM 822 C CA . GLY A 1 105 ? 11.563 -6.724 -2.867 1.00 85.31 105 GLY A CA 1
ATOM 823 C C . GLY A 1 105 ? 11.748 -7.392 -4.232 1.00 85.31 105 GLY A C 1
ATOM 824 O O . GLY A 1 105 ? 12.869 -7.461 -4.733 1.00 85.31 105 GLY A O 1
ATOM 825 N N . GLU A 1 106 ? 10.659 -7.824 -4.872 1.00 85.81 106 GLU A N 1
ATOM 826 C CA . GLU A 1 106 ? 10.703 -8.402 -6.222 1.00 85.81 106 GLU A CA 1
ATOM 827 C C . GLU A 1 106 ? 11.249 -7.409 -7.254 1.00 85.81 106 GLU A C 1
ATOM 829 O O . GLU A 1 106 ? 12.085 -7.768 -8.084 1.00 85.81 106 GLU A O 1
ATOM 834 N N . VAL A 1 107 ? 10.807 -6.152 -7.202 1.00 86.81 107 VAL A N 1
ATOM 835 C CA . VAL A 1 107 ? 11.274 -5.093 -8.104 1.00 86.81 107 VAL A CA 1
ATOM 836 C C . VAL A 1 107 ? 12.777 -4.847 -7.937 1.00 86.81 107 VAL A C 1
ATOM 838 O O . VAL A 1 107 ? 13.504 -4.841 -8.932 1.00 86.81 107 VAL A O 1
ATOM 841 N N . GLU A 1 108 ? 13.256 -4.699 -6.700 1.00 85.88 108 GLU A N 1
ATOM 842 C CA . GLU A 1 108 ? 14.680 -4.486 -6.399 1.00 85.88 108 GLU A CA 1
ATOM 843 C C . GLU A 1 108 ? 15.548 -5.642 -6.920 1.00 85.88 108 GLU A C 1
ATOM 845 O O . GLU A 1 108 ? 16.569 -5.417 -7.577 1.00 85.88 108 GLU A O 1
ATOM 850 N N . LEU A 1 109 ? 15.111 -6.889 -6.710 1.00 84.25 109 LEU A N 1
ATOM 851 C CA . LEU A 1 109 ? 15.818 -8.069 -7.209 1.00 84.25 109 LEU A CA 1
ATOM 852 C C . LEU A 1 109 ? 15.981 -8.041 -8.734 1.00 84.25 109 LEU A C 1
ATOM 854 O O . LEU A 1 109 ? 17.071 -8.321 -9.235 1.00 84.25 109 LEU A O 1
ATOM 858 N N . HIS A 1 110 ? 14.930 -7.694 -9.479 1.00 80.94 110 HIS A N 1
ATOM 859 C CA . HIS A 1 110 ? 14.941 -7.768 -10.943 1.00 80.94 110 HIS A CA 1
ATOM 860 C C . HIS A 1 110 ? 15.634 -6.573 -11.608 1.00 80.94 110 HIS A C 1
ATOM 862 O O . HIS A 1 110 ? 16.303 -6.754 -12.624 1.00 80.94 110 HIS A O 1
ATOM 868 N N . ILE A 1 111 ? 15.565 -5.374 -11.023 1.00 80.56 111 ILE A N 1
ATOM 869 C CA . ILE A 1 111 ? 16.282 -4.198 -11.546 1.00 80.56 111 ILE A CA 1
ATOM 870 C C . ILE A 1 111 ? 17.802 -4.343 -11.373 1.00 80.56 111 ILE A C 1
ATOM 872 O O . ILE A 1 111 ? 18.574 -3.843 -12.196 1.00 80.56 111 ILE A O 1
ATOM 876 N N . HIS A 1 112 ? 18.255 -5.037 -10.326 1.00 72.12 112 HIS A N 1
ATOM 877 C CA . HIS A 1 112 ? 19.681 -5.192 -10.030 1.00 72.12 112 HIS A CA 1
ATOM 878 C C . HIS A 1 112 ? 20.325 -6.461 -10.611 1.00 72.12 112 HIS A C 1
ATOM 880 O O . HIS A 1 112 ? 21.554 -6.514 -10.706 1.00 72.12 112 HIS A O 1
ATOM 886 N N . ARG A 1 113 ? 19.534 -7.443 -11.065 1.00 65.81 113 ARG A N 1
ATOM 887 C CA . ARG A 1 113 ? 20.020 -8.744 -11.565 1.00 65.81 113 ARG A CA 1
ATOM 888 C C . ARG A 1 113 ? 20.962 -8.650 -12.773 1.00 65.81 113 ARG A C 1
ATOM 890 O O . ARG A 1 113 ? 21.876 -9.459 -12.886 1.00 65.81 113 ARG A O 1
ATOM 897 N N . GLU A 1 114 ? 20.802 -7.655 -13.646 1.00 54.03 114 GLU A N 1
ATOM 898 C CA . GLU A 1 114 ? 21.630 -7.518 -14.859 1.00 54.03 114 GLU A CA 1
ATOM 899 C C . GLU A 1 114 ? 22.920 -6.709 -14.661 1.00 54.03 114 GLU A C 1
ATOM 901 O O . GLU A 1 114 ? 23.832 -6.805 -15.481 1.00 54.03 114 GLU A O 1
ATOM 906 N N . LYS A 1 115 ? 23.079 -5.981 -13.544 1.00 50.78 115 LYS A N 1
ATOM 907 C CA . LYS A 1 115 ? 24.341 -5.269 -13.255 1.00 50.78 115 LYS A CA 1
ATOM 908 C C . LYS A 1 115 ? 25.502 -6.207 -12.893 1.00 50.78 115 LYS A C 1
ATOM 910 O O . LYS A 1 115 ? 26.640 -5.754 -12.857 1.00 50.78 115 LYS A O 1
ATOM 915 N N . GLY A 1 116 ? 25.228 -7.489 -12.633 1.00 48.22 116 GLY A N 1
ATOM 916 C CA . GLY A 1 116 ? 26.227 -8.509 -12.290 1.00 48.22 116 GLY A CA 1
ATOM 917 C C . GLY A 1 116 ? 26.577 -9.494 -13.412 1.00 48.22 116 GLY A C 1
ATOM 918 O O . GLY A 1 116 ? 27.391 -10.379 -13.178 1.00 48.22 116 GLY A O 1
ATOM 919 N N . ALA A 1 117 ? 25.974 -9.376 -14.602 1.00 45.62 117 ALA A N 1
ATOM 920 C CA . ALA A 1 117 ? 26.154 -10.337 -15.701 1.00 45.62 117 ALA A CA 1
ATOM 921 C C . ALA A 1 117 ? 27.160 -9.888 -16.782 1.00 45.62 117 ALA A C 1
ATOM 923 O O . ALA A 1 117 ? 27.309 -10.562 -17.798 1.00 45.62 117 ALA A O 1
ATOM 924 N N . VAL A 1 118 ? 27.860 -8.769 -16.569 1.00 44.00 118 VAL A N 1
ATOM 925 C CA . VAL A 1 118 ? 28.968 -8.318 -17.423 1.00 44.00 118 VAL A CA 1
ATOM 926 C C . VAL A 1 118 ? 30.241 -8.272 -16.578 1.00 44.00 118 VAL A C 1
ATOM 928 O O . VAL A 1 118 ? 30.577 -7.239 -16.000 1.00 44.00 118 VAL A O 1
ATOM 931 N N . ALA A 1 119 ? 30.913 -9.416 -16.478 1.00 40.25 119 ALA A N 1
ATOM 932 C CA . ALA A 1 119 ? 32.302 -9.548 -16.050 1.00 40.25 119 ALA A CA 1
ATOM 933 C C . ALA A 1 119 ? 32.988 -10.585 -16.943 1.00 40.25 119 ALA A C 1
ATOM 935 O O . ALA A 1 119 ? 32.372 -11.653 -17.163 1.00 40.25 119 ALA A O 1
#

Foldseek 3Di:
DPPDLPLQDPLVCLVVSLVVLCVVADPDLPDDQADPNNLSSLVSNLSSLVSVLVVLVVVVVVVVVVVVVQVPDPVHDDDPVNVVVVVVVSVVSVVSSVVSVVSSVSSVCSSCVVVPVPD

pLDDT: mean 84.44, std 12.36, range [35.44, 95.19]

Secondary structure (DSSP, 8-state):
-PPPPTT---GGGHHHHHHHHHTTS-S-SSSS---HHHHHHHHHHHHHHHHHHHHHHHHHHHHHHHHHHHHT-TT----HHHHHHHHHHHHHHHHHHHHHHHHHHHHHHHHHGGGGS--

Radius of gyration: 19.19 Å; chains: 1; bounding box: 52×26×52 Å

Sequence (119 aa):
MSAANPHFHRIERAPYELGCLLRRLPRYLSDPALTDEQRELAAAAGHHASNYSASLLAGLESLGRVIWSAALNEEQQVERRDFADVGQMVATLATQLQYLNYLHGEVELHIHREKGAVA